Protein AF-A0A2G6ERJ5-F1 (afdb_monomer)

Secondary structure (DSSP, 8-state):
--HHHHHHHHHHHHHS-HHHHHHHHHHHHHS-TT-S-EEEE-HHHHHH-HHHHHHHHH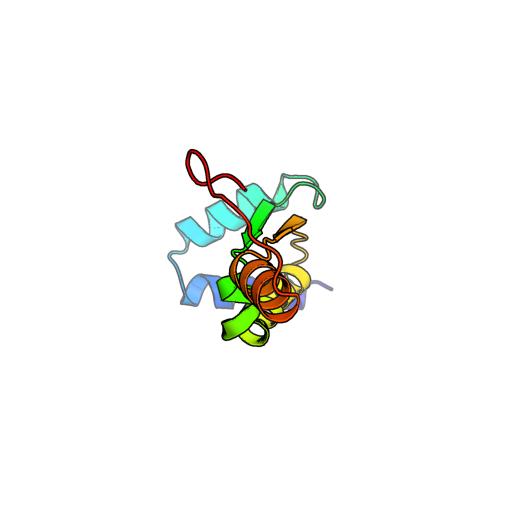HHHHTT--PEEEE--HHHHHHHHHHTT-----BTTB-

pLDDT: mean 81.77, std 14.38, range [44.75, 97.81]

Sequence (95 aa):
MPKRKEIYKELLLQIGSSREVEQYLKVFSAVDRSRFAVIKVGGGVIQHHLQELAAAVTFLHHLGLRPIILHGAGPQVDKALRAANISCEKIDNLR

Foldseek 3Di:
DPVLLVVVLVVVVVVDPNVVSVVLCVVCVPDDLVPQEEAEEELVCCVPPVPVVVVVCVVCVSNSRHYHYHYDNVVVVVVVCVVVVHDDDADPNHD

Nearest PDB structures (foldseek):
  3s6g-assembly1_A  TM=7.396E-01  e=8.013E-07  Maricaulis maris MCS10
  3zzi-assembly1_D  TM=8.668E-01  e=8.284E-06  Saccharomyces cerevisiae
  3zzf-assembly1_A  TM=7.976E-01  e=5.934E-06  Saccharomyces cerevisiae
  3k1p-assembly1_A  TM=2.939E-01  e=7.006E-01  Acinetobacter baylyi ADP1
  6g1d-assembly1_D  TM=3.289E-01  e=3.716E+00  Corynebacterium glutamicum

Mean predicted aligned error: 9.0 Å

Radius of gyration: 18.7 Å; Cα contacts (8 Å, |Δi|>4): 73; chains: 1; bounding box: 34×24×51 Å

Solvent-accessible surface area (backbone atoms only — not comparable to full-atom values): 5711 Å² total; per-residue (Å²): 139,66,72,66,60,54,56,52,50,54,53,45,49,73,76,44,55,66,66,57,48,49,53,51,50,54,59,64,69,73,43,63,60,83,71,65,46,78,46,81,42,57,22,58,47,56,74,75,39,45,66,62,51,50,50,54,55,49,52,36,46,76,74,64,43,48,63,46,77,46,74,52,50,60,61,61,51,56,51,51,33,56,76,69,72,50,87,79,72,70,61,96,89,40,114

Structure (mmCIF, N/CA/C/O backbone):
data_AF-A0A2G6ERJ5-F1
#
_entry.id   AF-A0A2G6ERJ5-F1
#
loop_
_atom_site.group_PDB
_atom_site.id
_atom_site.type_symbol
_atom_site.label_atom_id
_atom_site.label_alt_id
_atom_site.label_comp_id
_atom_site.label_asym_id
_atom_site.label_entity_id
_atom_site.label_seq_id
_atom_site.pdbx_PDB_ins_code
_atom_site.Cartn_x
_atom_site.Cartn_y
_atom_site.Cartn_z
_atom_site.occupancy
_atom_site.B_iso_or_equiv
_atom_site.auth_seq_id
_atom_site.auth_comp_id
_atom_site.auth_asym_id
_atom_site.auth_atom_id
_atom_site.pdbx_PDB_model_num
ATOM 1 N N . MET A 1 1 ? -17.601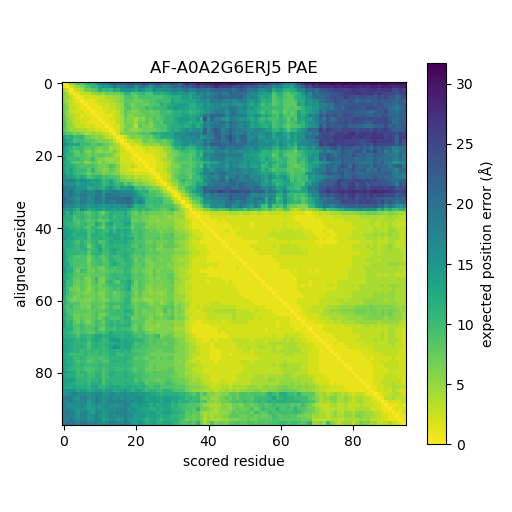 -11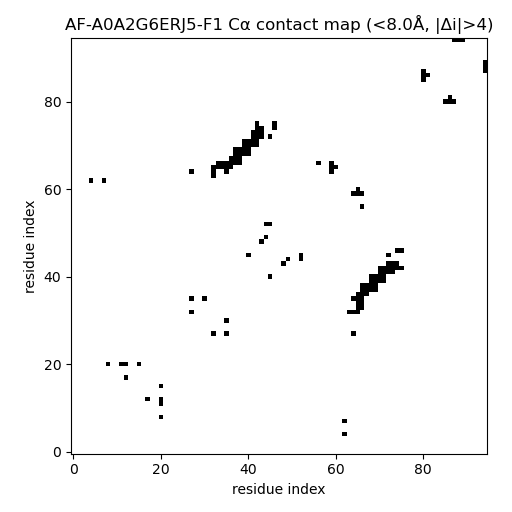.187 21.121 1.00 44.75 1 MET A N 1
ATOM 2 C CA . MET A 1 1 ? -16.341 -10.574 20.630 1.00 44.75 1 MET A CA 1
ATOM 3 C C . MET A 1 1 ? -16.179 -9.083 21.028 1.00 44.75 1 MET A C 1
ATOM 5 O O . MET A 1 1 ? -16.092 -8.258 20.125 1.00 44.75 1 MET A O 1
ATOM 9 N N . PRO A 1 2 ? -16.105 -8.699 22.326 1.00 53.22 2 PRO A N 1
ATOM 10 C CA . PRO A 1 2 ? -15.827 -7.307 22.743 1.00 53.22 2 PRO A CA 1
ATOM 11 C C . PRO A 1 2 ? -14.334 -7.037 23.040 1.00 53.22 2 PRO A C 1
ATOM 13 O O . PRO A 1 2 ? -13.785 -6.058 22.545 1.00 53.22 2 PRO A O 1
ATOM 16 N N . LYS A 1 3 ? -13.641 -7.973 23.712 1.00 56.94 3 LYS A N 1
ATOM 17 C CA . LYS A 1 3 ? -12.262 -7.810 24.226 1.00 56.94 3 LYS A CA 1
ATOM 18 C C . LYS A 1 3 ? -11.195 -7.400 23.200 1.00 56.94 3 LYS A C 1
ATOM 20 O O . LYS A 1 3 ? -10.238 -6.727 23.548 1.00 56.94 3 LYS A O 1
ATOM 25 N N . ARG A 1 4 ? -11.322 -7.801 21.927 1.00 64.75 4 ARG A N 1
ATOM 26 C CA . ARG A 1 4 ? -10.288 -7.498 20.915 1.00 64.75 4 ARG A CA 1
ATOM 27 C C . ARG A 1 4 ? -10.251 -6.022 20.527 1.00 64.75 4 ARG A C 1
ATOM 29 O O . ARG A 1 4 ? -9.171 -5.491 20.319 1.00 64.75 4 ARG A O 1
ATOM 36 N N . LYS A 1 5 ? -11.405 -5.350 20.443 1.00 64.38 5 LYS A N 1
ATOM 37 C CA . LYS A 1 5 ? -11.455 -3.926 20.069 1.00 64.38 5 LYS A CA 1
ATOM 38 C C . LYS A 1 5 ? -10.839 -3.024 21.138 1.00 64.38 5 LYS A C 1
ATOM 40 O O . LYS A 1 5 ? -10.243 -2.016 20.782 1.00 64.38 5 LYS A O 1
ATOM 45 N N . GLU A 1 6 ? -10.968 -3.399 22.407 1.00 68.19 6 GLU A N 1
ATOM 46 C CA . GLU A 1 6 ? -10.347 -2.688 23.530 1.00 68.19 6 GLU A CA 1
ATOM 47 C C . GLU A 1 6 ? -8.822 -2.769 23.462 1.00 68.19 6 GLU A C 1
ATOM 49 O O . GLU A 1 6 ? -8.183 -1.725 23.452 1.00 68.19 6 GLU A O 1
ATOM 54 N N . ILE A 1 7 ? -8.257 -3.965 23.251 1.00 71.38 7 ILE A N 1
ATOM 55 C CA . ILE A 1 7 ? -6.799 -4.158 23.115 1.00 71.38 7 ILE A CA 1
ATOM 56 C C . ILE A 1 7 ? -6.224 -3.297 21.982 1.00 71.38 7 ILE A C 1
ATOM 58 O O . ILE A 1 7 ? -5.183 -2.665 22.128 1.00 71.38 7 ILE A O 1
ATOM 62 N N . TYR A 1 8 ? -6.906 -3.234 20.837 1.00 67.69 8 TYR A N 1
ATOM 63 C CA . TYR A 1 8 ? -6.437 -2.408 19.725 1.00 67.69 8 TYR A CA 1
ATOM 64 C C . TYR A 1 8 ? -6.594 -0.910 19.974 1.00 67.69 8 TYR A C 1
ATOM 66 O O . TYR A 1 8 ? -5.767 -0.129 19.514 1.00 67.69 8 TYR A O 1
ATOM 74 N N . LYS A 1 9 ? -7.643 -0.499 20.690 1.00 68.00 9 LYS A N 1
ATOM 75 C CA . LYS A 1 9 ? -7.818 0.896 21.095 1.00 68.00 9 LYS A CA 1
ATOM 76 C C . LYS A 1 9 ? -6.706 1.312 22.059 1.00 68.00 9 LYS A C 1
ATOM 78 O O . LYS A 1 9 ? -6.130 2.374 21.866 1.00 68.00 9 LYS A O 1
ATOM 83 N N . GLU A 1 10 ? -6.362 0.460 23.020 1.00 69.00 10 GLU A N 1
ATOM 84 C CA . GLU A 1 10 ? -5.214 0.652 23.913 1.00 69.00 10 GLU A CA 1
ATOM 85 C C . GLU A 1 10 ? -3.897 0.742 23.134 1.00 69.00 10 GLU A C 1
ATOM 87 O O . GLU A 1 10 ? -3.115 1.656 23.375 1.00 69.00 10 GLU A O 1
ATOM 92 N N . LEU A 1 11 ? -3.688 -0.125 22.137 1.00 70.75 11 LEU A N 1
ATOM 93 C CA . LEU A 1 11 ? -2.497 -0.077 21.284 1.00 70.75 11 LEU A CA 1
ATOM 94 C C . LEU A 1 11 ? -2.409 1.234 20.484 1.00 70.75 11 LEU A C 1
ATOM 96 O O . LEU A 1 11 ? -1.352 1.845 20.397 1.00 70.75 11 LEU A O 1
ATOM 100 N N . LEU A 1 12 ? -3.524 1.697 19.912 1.00 68.00 12 LEU A N 1
ATOM 101 C CA . LEU A 1 12 ? -3.570 2.953 19.157 1.00 68.00 12 LEU A CA 1
ATOM 102 C C . LEU A 1 12 ? -3.304 4.168 20.057 1.00 68.00 12 LEU A C 1
ATOM 104 O O . LEU A 1 12 ? -2.623 5.099 19.633 1.00 68.00 12 LEU A O 1
ATOM 108 N N . LEU A 1 13 ? -3.783 4.138 21.304 1.00 68.00 13 LEU A N 1
ATOM 109 C CA . LEU A 1 13 ? -3.514 5.170 22.314 1.00 68.00 13 LEU A CA 1
ATOM 110 C C . LEU A 1 13 ? -2.042 5.224 22.750 1.00 68.00 13 LEU A C 1
ATOM 112 O O . LEU A 1 13 ? -1.611 6.246 23.273 1.00 68.00 13 LEU A O 1
ATOM 116 N N . GLN A 1 14 ? -1.264 4.159 22.534 1.00 67.31 14 GLN A N 1
ATOM 117 C CA . GLN A 1 14 ? 0.183 4.172 22.776 1.00 67.31 14 GLN A CA 1
ATOM 118 C C . GLN A 1 14 ? 0.979 4.822 21.634 1.00 67.31 14 GLN A C 1
ATOM 120 O O . GLN A 1 14 ? 2.118 5.227 21.850 1.00 67.31 14 GLN A O 1
ATOM 125 N N . ILE A 1 15 ? 0.404 4.914 20.429 1.00 69.44 15 ILE A N 1
ATOM 126 C CA . ILE A 1 15 ? 1.099 5.379 19.214 1.00 69.44 15 ILE A CA 1
ATOM 127 C C . ILE A 1 15 ? 0.721 6.828 18.861 1.00 69.44 15 ILE A C 1
ATOM 129 O O . ILE A 1 15 ? 1.488 7.520 18.195 1.00 69.44 15 ILE A O 1
ATOM 133 N N . GLY A 1 16 ? -0.442 7.305 19.307 1.00 67.38 16 GLY A N 1
ATOM 134 C CA . GLY A 1 16 ? -0.939 8.647 19.008 1.00 67.38 16 GLY A CA 1
ATOM 135 C C . GLY A 1 16 ? -1.668 9.287 20.182 1.00 67.38 16 GLY A C 1
ATOM 136 O O . GLY A 1 16 ? -1.897 8.670 21.221 1.00 67.38 16 GLY A O 1
ATOM 137 N N . SER A 1 17 ? -2.057 10.549 20.014 1.00 72.50 17 SER A N 1
ATOM 138 C CA . SER A 1 17 ? -2.816 11.254 21.048 1.00 72.50 17 SER A CA 1
ATOM 139 C C . SER A 1 17 ? -4.234 10.686 21.185 1.00 72.50 17 SER A C 1
ATOM 141 O O . SER A 1 17 ? -4.856 10.285 20.197 1.00 72.50 17 SER A O 1
ATOM 143 N N . SER A 1 18 ? -4.809 10.727 22.392 1.00 68.94 18 SER A N 1
ATOM 144 C CA . SER A 1 18 ? -6.189 10.270 22.635 1.00 68.94 18 SER A CA 1
ATOM 145 C C . SER A 1 18 ? -7.208 10.913 21.692 1.00 68.94 18 SER A C 1
ATOM 147 O O . SER A 1 18 ? -8.170 10.267 21.281 1.00 68.94 18 SER A O 1
ATOM 149 N N . ARG A 1 19 ? -6.956 12.164 21.286 1.00 72.50 19 ARG A N 1
ATOM 150 C CA . ARG A 1 19 ? -7.803 12.925 20.366 1.00 72.50 19 ARG A CA 1
ATOM 151 C C . ARG A 1 19 ? -7.759 12.380 18.938 1.00 72.50 19 ARG A C 1
ATOM 153 O O . ARG A 1 19 ? -8.814 12.235 18.331 1.00 72.50 19 ARG A O 1
ATOM 160 N N . GLU A 1 20 ? -6.583 12.037 18.412 1.00 70.75 20 GLU A N 1
ATOM 161 C CA . GLU A 1 20 ? -6.464 11.412 17.084 1.00 70.75 20 GLU A CA 1
ATOM 162 C C . GLU A 1 20 ? -7.124 10.039 17.051 1.00 70.75 20 GLU A C 1
ATOM 164 O O . GLU A 1 20 ? -7.864 9.735 16.116 1.00 70.75 20 GLU A O 1
ATOM 169 N N . VAL A 1 21 ? -6.915 9.229 18.091 1.00 69.69 21 VAL A N 1
ATOM 170 C CA . VAL A 1 21 ? -7.496 7.885 18.178 1.00 69.69 21 VAL A CA 1
ATOM 171 C C . VAL A 1 21 ? -9.019 7.947 18.279 1.00 69.69 21 VAL A C 1
ATOM 173 O O . VAL A 1 21 ? -9.716 7.184 17.608 1.00 69.69 21 VAL A O 1
ATOM 176 N N . GLU A 1 22 ? -9.567 8.870 19.069 1.00 68.50 22 GLU A N 1
ATOM 177 C CA . GLU A 1 22 ? -11.015 9.083 19.134 1.00 68.50 22 GLU A CA 1
ATOM 178 C C . GLU A 1 22 ? -11.587 9.575 17.810 1.00 68.50 22 GLU A C 1
ATOM 180 O O . GLU A 1 22 ? -12.626 9.081 17.375 1.00 68.50 22 GLU A O 1
ATOM 185 N N . GLN A 1 23 ? -10.914 10.508 17.142 1.00 69.19 23 GLN A N 1
ATOM 186 C CA . GLN A 1 23 ? -11.366 11.054 15.868 1.00 69.19 23 GLN A CA 1
ATOM 187 C C . GLN A 1 23 ? -11.329 9.987 14.764 1.00 69.19 23 GLN A C 1
ATOM 189 O O . GLN A 1 23 ? -12.294 9.854 14.010 1.00 69.19 23 GLN A O 1
ATOM 194 N N . TYR A 1 24 ? -10.291 9.146 14.758 1.00 69.31 24 TYR A N 1
ATOM 195 C CA . TYR A 1 24 ? -10.187 7.939 13.940 1.00 69.31 24 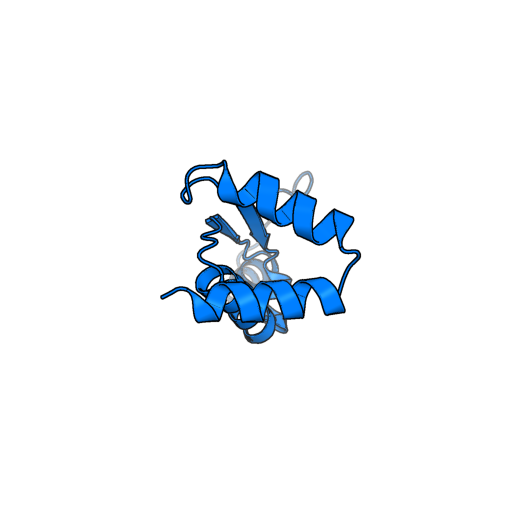TYR A CA 1
ATOM 196 C C . TYR A 1 24 ? -11.389 7.015 14.202 1.00 69.31 24 TYR A C 1
ATOM 198 O O . TYR A 1 24 ? -12.205 6.759 13.318 1.00 69.31 24 TYR A O 1
ATOM 206 N N . LEU A 1 25 ? -11.599 6.588 15.449 1.00 68.12 25 LEU A N 1
ATOM 207 C CA . LEU A 1 25 ? -12.705 5.694 15.807 1.00 68.12 25 LEU A CA 1
ATOM 208 C C . LEU A 1 25 ? -14.092 6.284 15.513 1.00 68.12 25 LEU A C 1
ATOM 210 O O . LEU A 1 25 ? -15.011 5.532 15.188 1.00 68.12 25 LEU A O 1
ATOM 214 N N . LYS A 1 26 ? -14.265 7.605 15.600 1.00 68.12 26 LYS A N 1
ATOM 215 C CA . LYS A 1 26 ? -15.534 8.295 15.333 1.00 68.12 26 LYS A CA 1
ATOM 216 C C . LYS A 1 26 ? -15.879 8.304 13.844 1.00 68.12 26 LYS A C 1
ATOM 218 O O . LYS A 1 26 ? -17.014 8.005 13.486 1.00 68.12 26 LYS A O 1
ATOM 223 N N . VAL A 1 27 ? -14.898 8.556 12.977 1.00 63.34 27 VAL A N 1
ATOM 224 C CA . VAL A 1 27 ? -15.071 8.459 11.517 1.00 63.34 27 VAL A CA 1
ATOM 225 C C . VAL A 1 27 ? -15.352 7.010 11.099 1.00 63.34 27 VAL A C 1
ATOM 227 O O . VAL A 1 27 ? -16.221 6.764 10.267 1.00 63.34 27 VAL A O 1
ATOM 230 N N . PHE A 1 28 ? -14.703 6.027 11.729 1.00 62.47 28 PHE A N 1
ATOM 231 C CA . PHE A 1 28 ? -14.784 4.623 11.301 1.00 62.47 28 PHE A CA 1
ATOM 232 C C . PHE A 1 28 ? -15.850 3.774 12.006 1.00 62.47 28 PHE A C 1
ATOM 234 O O . PHE A 1 28 ? -16.079 2.631 11.614 1.00 62.47 28 PHE A O 1
ATOM 241 N N . SER A 1 29 ? -16.526 4.314 13.023 1.00 61.22 29 SER A N 1
ATOM 242 C CA . SER A 1 29 ? -17.712 3.691 13.631 1.00 61.22 29 SER A CA 1
ATOM 243 C C . SER A 1 29 ? -19.025 4.145 12.990 1.00 61.22 29 SER A C 1
ATOM 245 O O . SER A 1 29 ? -20.006 3.410 13.074 1.00 61.22 29 SER A O 1
ATOM 247 N N . ALA A 1 30 ? -19.041 5.317 12.340 1.00 57.16 30 ALA A N 1
ATOM 248 C CA . ALA A 1 30 ? -20.230 5.907 11.723 1.00 57.16 30 ALA A CA 1
ATOM 249 C C . ALA A 1 30 ? -20.424 5.519 10.246 1.00 57.16 30 ALA A C 1
ATOM 251 O O . ALA A 1 30 ? -21.547 5.535 9.745 1.00 57.16 30 ALA A O 1
ATOM 252 N N . VAL A 1 31 ? -19.343 5.175 9.539 1.00 54.56 31 VAL A N 1
ATOM 253 C CA . VAL A 1 31 ? -19.386 4.818 8.118 1.00 54.56 31 VAL A CA 1
ATOM 254 C C . VAL A 1 31 ? -19.565 3.309 7.976 1.00 54.56 31 VAL A C 1
ATOM 256 O O . VAL A 1 31 ? -18.865 2.521 8.612 1.00 54.56 31 VAL A O 1
ATOM 259 N N . ASP A 1 32 ? -20.520 2.913 7.136 1.00 58.62 32 ASP A N 1
ATOM 260 C CA . ASP A 1 32 ? -20.741 1.524 6.737 1.00 58.62 32 ASP A CA 1
ATOM 261 C C . ASP A 1 32 ? -19.396 0.854 6.401 1.00 58.62 32 ASP A C 1
ATOM 263 O O . ASP A 1 32 ? -18.588 1.421 5.658 1.00 58.62 32 ASP A O 1
ATOM 267 N N . ARG A 1 33 ? -19.116 -0.326 6.975 1.00 57.59 33 ARG A N 1
ATOM 268 C CA . ARG A 1 33 ? -17.774 -0.961 6.975 1.00 57.59 33 ARG A CA 1
ATOM 269 C C . ARG A 1 33 ? -17.205 -1.205 5.569 1.00 57.59 33 ARG A C 1
ATOM 271 O O . ARG A 1 33 ? -16.032 -1.547 5.435 1.00 57.59 33 ARG A O 1
ATOM 278 N N . SER A 1 34 ? -18.040 -1.058 4.543 1.00 55.38 34 SER A N 1
ATOM 279 C CA . SER A 1 34 ? -17.728 -1.137 3.118 1.00 55.38 34 SER A CA 1
ATOM 280 C C . SER A 1 34 ? -17.028 0.103 2.537 1.00 55.38 34 SER A C 1
ATOM 282 O O . SER A 1 34 ? -16.421 -0.010 1.477 1.00 55.38 34 SER A O 1
ATOM 284 N N . ARG A 1 35 ? -17.069 1.274 3.193 1.00 65.00 35 ARG A N 1
ATOM 285 C CA . ARG A 1 35 ? -16.495 2.544 2.688 1.00 65.00 35 ARG A CA 1
ATOM 286 C C . ARG A 1 35 ? -15.429 3.122 3.625 1.00 65.00 35 ARG A C 1
ATOM 288 O O . ARG A 1 35 ? -15.437 4.307 3.932 1.00 65.00 35 ARG A O 1
ATOM 295 N N . PHE A 1 36 ? -14.525 2.267 4.102 1.00 72.31 36 PHE A N 1
ATOM 296 C CA . PHE A 1 36 ? -13.465 2.651 5.040 1.00 72.31 36 PHE A CA 1
ATOM 297 C C . PHE A 1 36 ? -12.372 3.517 4.388 1.00 72.31 36 PHE A C 1
ATOM 299 O O . PHE A 1 36 ? -12.119 4.631 4.835 1.00 72.31 36 PHE A O 1
ATOM 306 N N . ALA A 1 37 ? -11.714 3.000 3.347 1.00 83.19 37 ALA A N 1
ATOM 307 C CA . ALA A 1 37 ? -10.625 3.685 2.654 1.00 83.19 37 ALA A CA 1
ATOM 308 C C . ALA A 1 37 ? -10.343 3.043 1.290 1.00 83.19 37 ALA A C 1
ATOM 310 O O . ALA A 1 37 ? -10.551 1.840 1.109 1.00 83.19 37 ALA A O 1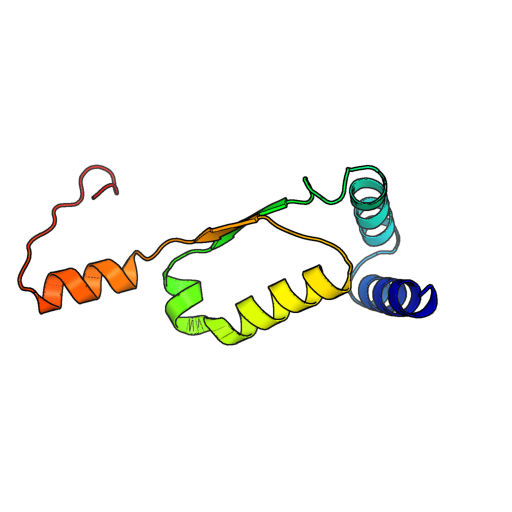
ATOM 311 N N . VAL A 1 38 ? -9.788 3.836 0.370 1.00 90.56 38 VAL A N 1
ATOM 312 C CA . VAL A 1 38 ? -9.093 3.346 -0.827 1.00 90.56 38 VAL A CA 1
ATOM 313 C C . VAL A 1 38 ? -7.606 3.622 -0.641 1.00 90.56 38 VAL A C 1
ATOM 315 O O . VAL A 1 38 ? -7.213 4.770 -0.447 1.00 90.56 38 VAL A O 1
ATOM 318 N N . ILE A 1 39 ? -6.775 2.581 -0.685 1.00 92.56 39 ILE A N 1
ATOM 319 C CA . ILE A 1 39 ? -5.328 2.695 -0.472 1.00 92.56 39 ILE A CA 1
ATOM 320 C C . ILE A 1 39 ? -4.615 2.387 -1.785 1.00 92.56 39 ILE A C 1
ATOM 322 O O . ILE A 1 39 ? -4.653 1.255 -2.274 1.00 92.56 39 ILE A O 1
ATOM 326 N N . LYS A 1 40 ? -3.945 3.395 -2.355 1.00 96.00 40 LYS A N 1
ATOM 327 C CA . LYS A 1 40 ? -3.097 3.216 -3.535 1.00 96.00 40 LYS A CA 1
ATOM 328 C C . LYS A 1 40 ? -1.701 2.758 -3.124 1.00 96.00 40 LYS A C 1
ATOM 330 O O . LYS A 1 40 ? -0.989 3.467 -2.426 1.00 96.00 40 LYS A O 1
ATOM 335 N N . VAL A 1 41 ? -1.274 1.616 -3.650 1.00 96.88 41 VAL A N 1
ATOM 336 C CA . VAL A 1 41 ? 0.057 1.045 -3.422 1.00 96.88 41 VAL A CA 1
ATOM 337 C C . VAL A 1 41 ? 0.886 1.107 -4.705 1.00 96.88 41 VAL A C 1
ATOM 339 O O . VAL A 1 41 ? 0.431 0.698 -5.778 1.00 96.88 41 VAL A O 1
ATOM 342 N N . GLY A 1 42 ? 2.103 1.643 -4.631 1.00 96.00 42 GLY A N 1
ATOM 343 C CA . GLY A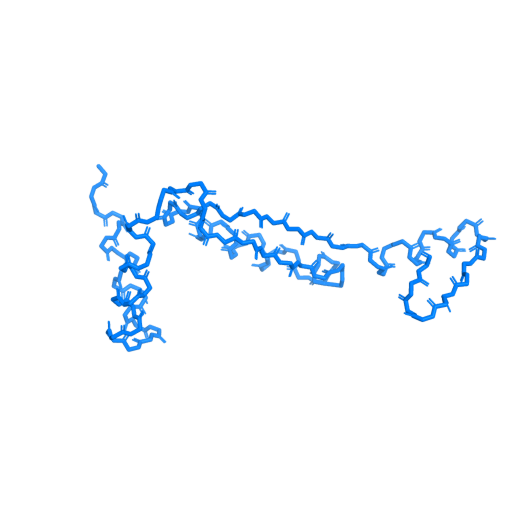 1 42 ? 3.044 1.656 -5.757 1.00 96.00 42 GLY A CA 1
ATOM 344 C C . GLY A 1 42 ? 3.616 0.264 -6.050 1.00 96.00 42 GLY A C 1
ATOM 345 O O . GLY A 1 42 ? 3.811 -0.534 -5.139 1.00 96.00 42 GLY A O 1
ATOM 346 N N . GLY A 1 43 ? 3.938 -0.028 -7.316 1.00 96.25 43 GLY A N 1
ATOM 347 C CA . GLY A 1 43 ? 4.504 -1.334 -7.697 1.00 96.25 43 GLY A CA 1
ATOM 348 C C . GLY A 1 43 ? 5.843 -1.645 -7.019 1.00 96.25 43 GLY A C 1
ATOM 349 O O . GLY A 1 43 ? 6.094 -2.796 -6.676 1.00 96.25 43 GLY A O 1
ATOM 350 N N . GLY A 1 44 ? 6.657 -0.620 -6.739 1.00 96.88 44 GLY A N 1
ATOM 351 C CA . GLY A 1 44 ? 7.904 -0.774 -5.985 1.00 96.88 44 GLY A CA 1
ATOM 352 C C . GLY A 1 44 ? 7.682 -1.266 -4.552 1.00 96.88 44 GLY A C 1
ATOM 353 O O . GLY A 1 44 ? 8.414 -2.135 -4.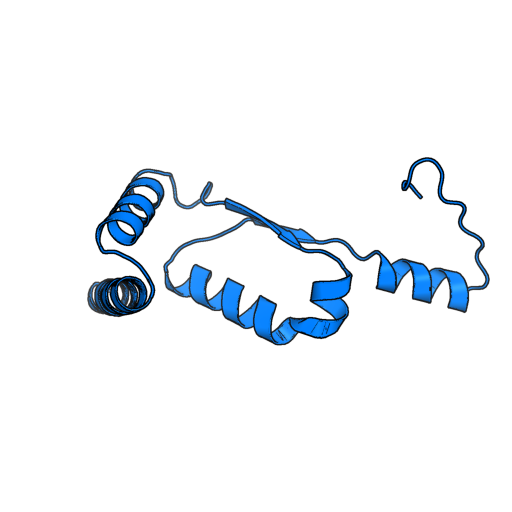093 1.00 96.88 44 GLY A O 1
ATOM 354 N N . VAL A 1 45 ? 6.623 -0.804 -3.877 1.00 96.94 45 VAL A N 1
ATOM 355 C CA . VAL A 1 45 ? 6.277 -1.274 -2.523 1.00 96.94 45 VAL A CA 1
ATOM 356 C C . VAL A 1 45 ? 5.927 -2.758 -2.550 1.00 96.94 45 VAL A C 1
ATOM 358 O O . VAL A 1 45 ? 6.411 -3.512 -1.719 1.00 96.94 45 VAL A O 1
ATOM 361 N N . ILE A 1 46 ? 5.159 -3.206 -3.546 1.00 95.94 46 ILE A N 1
ATOM 362 C CA . ILE A 1 46 ? 4.863 -4.637 -3.716 1.00 95.94 46 ILE A CA 1
ATOM 363 C C . ILE A 1 46 ? 6.131 -5.445 -3.982 1.00 95.94 46 ILE A C 1
ATOM 365 O O . ILE A 1 46 ? 6.256 -6.560 -3.494 1.00 95.94 46 ILE A O 1
ATOM 369 N N . GLN A 1 47 ? 7.068 -4.908 -4.762 1.00 96.38 47 GLN A N 1
ATOM 370 C CA . GLN A 1 47 ? 8.292 -5.628 -5.098 1.00 96.38 47 GLN A CA 1
ATOM 371 C C . GLN A 1 47 ? 9.251 -5.761 -3.906 1.00 96.38 47 GLN A C 1
ATOM 373 O O . GLN A 1 47 ? 9.928 -6.780 -3.798 1.00 96.38 47 GLN A O 1
ATOM 378 N N . HIS A 1 48 ? 9.330 -4.745 -3.043 1.00 97.56 48 HIS A N 1
ATOM 379 C CA . HIS A 1 48 ? 10.376 -4.649 -2.019 1.00 97.56 48 HIS A CA 1
ATOM 380 C C . HIS A 1 48 ? 9.878 -4.806 -0.576 1.00 97.56 48 HIS A C 1
ATOM 382 O O . HIS A 1 48 ? 10.675 -5.153 0.285 1.00 97.56 48 HIS A O 1
ATOM 388 N N . HIS A 1 49 ? 8.586 -4.589 -0.314 1.00 96.88 49 HIS A N 1
ATOM 389 C CA . HIS A 1 49 ? 8.005 -4.512 1.035 1.00 96.88 49 HIS A CA 1
ATOM 390 C C . HIS A 1 49 ? 6.665 -5.255 1.139 1.00 96.88 49 HIS A C 1
ATOM 392 O O . HIS A 1 49 ? 5.707 -4.796 1.770 1.00 96.88 49 HIS A O 1
ATOM 398 N N . LEU A 1 50 ? 6.545 -6.389 0.442 1.00 96.56 50 LEU A N 1
ATOM 399 C CA . LEU A 1 50 ? 5.292 -7.143 0.385 1.00 96.56 50 LEU A CA 1
ATOM 400 C C . LEU A 1 50 ? 4.845 -7.634 1.767 1.00 96.56 50 LEU A C 1
ATOM 402 O O . LEU A 1 50 ? 3.649 -7.629 2.054 1.00 96.56 50 LEU A O 1
ATOM 406 N N . GLN A 1 51 ? 5.789 -8.054 2.612 1.00 96.75 51 GLN A N 1
ATOM 407 C CA . GLN A 1 51 ? 5.475 -8.618 3.925 1.00 96.75 51 GLN A CA 1
ATOM 408 C C . GLN A 1 51 ? 4.966 -7.545 4.885 1.00 96.75 51 GLN A C 1
ATOM 410 O O . GLN A 1 51 ? 3.958 -7.740 5.559 1.00 96.75 51 GLN A O 1
ATOM 415 N N . GLU A 1 52 ? 5.602 -6.378 4.890 1.00 96.38 52 GLU A N 1
ATOM 416 C CA . GLU A 1 52 ? 5.197 -5.225 5.684 1.00 96.38 52 GLU A CA 1
ATOM 417 C C . GLU A 1 52 ? 3.826 -4.710 5.235 1.00 96.38 52 GLU A C 1
ATOM 419 O O . GLU A 1 52 ? 2.954 -4.447 6.066 1.00 96.38 52 GLU A O 1
ATOM 424 N N . LEU A 1 53 ? 3.590 -4.644 3.919 1.00 95.56 53 LEU A N 1
ATOM 425 C CA . LEU A 1 53 ? 2.284 -4.294 3.365 1.00 95.56 53 LEU A CA 1
ATOM 426 C C . LEU A 1 53 ? 1.201 -5.297 3.789 1.00 95.56 53 LEU A C 1
ATOM 428 O O . LEU A 1 53 ? 0.123 -4.893 4.227 1.00 95.56 53 LEU A O 1
ATOM 432 N N . ALA A 1 54 ? 1.475 -6.598 3.676 1.00 95.75 54 ALA A N 1
ATOM 433 C CA . ALA A 1 54 ? 0.537 -7.646 4.065 1.00 95.75 54 ALA A CA 1
ATOM 434 C C . ALA A 1 54 ? 0.226 -7.596 5.567 1.00 95.75 54 ALA A C 1
ATOM 436 O O . ALA A 1 54 ? -0.941 -7.710 5.953 1.00 95.75 54 ALA A O 1
ATOM 437 N N . ALA A 1 55 ? 1.237 -7.364 6.408 1.00 93.38 55 ALA A N 1
ATOM 438 C CA . ALA A 1 55 ? 1.070 -7.194 7.846 1.00 93.38 55 ALA A CA 1
ATOM 439 C C . ALA A 1 55 ? 0.185 -5.980 8.170 1.00 93.38 55 ALA A C 1
ATOM 441 O O . ALA A 1 55 ? -0.762 -6.105 8.949 1.00 93.38 55 ALA A O 1
ATOM 442 N N . ALA A 1 56 ? 0.415 -4.836 7.518 1.00 90.25 56 ALA A N 1
ATOM 443 C CA . ALA A 1 56 ? -0.393 -3.632 7.705 1.00 90.25 56 ALA A CA 1
ATOM 444 C C . ALA A 1 56 ? -1.859 -3.832 7.276 1.00 90.25 56 ALA A C 1
ATOM 446 O O . ALA A 1 56 ? -2.781 -3.480 8.014 1.00 90.25 56 ALA A O 1
ATOM 447 N N . VAL A 1 57 ? -2.104 -4.453 6.116 1.00 91.44 57 VAL A N 1
ATOM 448 C CA . VAL A 1 57 ? -3.472 -4.758 5.650 1.00 91.44 57 VAL A CA 1
ATOM 449 C C . VAL A 1 57 ? -4.160 -5.756 6.583 1.00 91.44 57 VAL A C 1
ATOM 451 O O . VAL A 1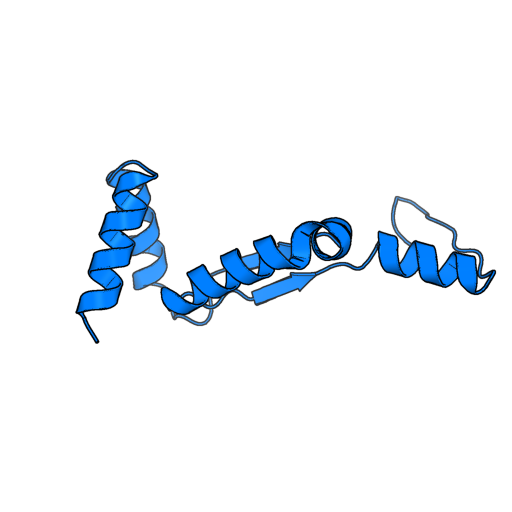 57 ? -5.333 -5.595 6.926 1.00 91.44 57 VAL A O 1
ATOM 454 N N . THR A 1 58 ? -3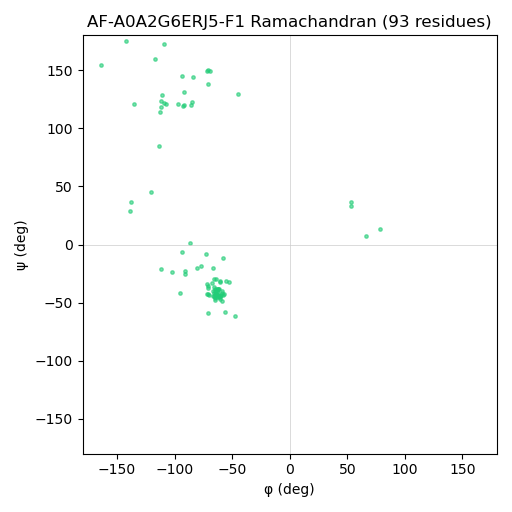.422 -6.759 7.053 1.00 89.31 58 THR A N 1
ATOM 455 C CA . THR A 1 58 ? -3.916 -7.749 8.014 1.00 89.31 58 THR A CA 1
ATOM 456 C C . THR A 1 58 ? -4.279 -7.100 9.346 1.00 89.31 58 THR A C 1
ATOM 458 O O . THR A 1 58 ? -5.304 -7.440 9.937 1.00 89.31 58 THR A O 1
ATOM 461 N N . PHE A 1 59 ? -3.489 -6.137 9.817 1.00 83.19 59 PHE A N 1
ATOM 462 C CA . PHE A 1 59 ? -3.808 -5.364 11.013 1.00 83.19 59 PHE A CA 1
ATOM 463 C C . PHE A 1 59 ? -5.147 -4.630 10.858 1.00 83.19 59 PHE A C 1
ATOM 465 O O . PHE A 1 59 ? -6.033 -4.804 11.694 1.00 83.19 59 PHE A O 1
ATOM 472 N N . LEU A 1 60 ? -5.359 -3.921 9.742 1.00 82.50 60 LEU A N 1
ATOM 473 C CA . LEU A 1 60 ? -6.637 -3.259 9.445 1.00 82.50 60 LEU A CA 1
ATOM 474 C C . LEU A 1 60 ? -7.809 -4.254 9.423 1.00 82.50 60 LEU A C 1
ATOM 476 O O . LEU A 1 60 ? -8.848 -4.004 10.041 1.00 82.50 60 LEU A O 1
ATOM 480 N N . HIS A 1 61 ? -7.624 -5.421 8.802 1.00 83.00 61 HIS A N 1
ATOM 481 C CA . HIS A 1 61 ? -8.640 -6.472 8.778 1.00 83.00 61 HIS A CA 1
ATOM 482 C C . HIS A 1 61 ? -9.031 -6.942 10.191 1.00 83.00 61 HIS A C 1
ATOM 484 O O . HIS A 1 61 ? -10.219 -7.104 10.481 1.00 83.00 61 HIS A O 1
ATOM 490 N N . HIS A 1 62 ? -8.063 -7.105 11.101 1.00 79.38 62 HIS A N 1
ATOM 491 C CA . HIS A 1 62 ? -8.331 -7.471 12.497 1.00 79.38 62 HIS A CA 1
ATOM 492 C C . HIS A 1 62 ? -9.095 -6.388 13.274 1.00 79.38 62 HIS A C 1
ATOM 494 O O . HIS A 1 62 ? -9.896 -6.720 14.152 1.00 79.38 62 HIS A O 1
ATOM 500 N N . LEU A 1 63 ? -8.922 -5.113 12.910 1.00 74.12 63 LEU A N 1
ATOM 501 C CA . LEU A 1 63 ? -9.725 -3.997 13.427 1.00 74.12 63 LEU A CA 1
ATOM 502 C C . LEU A 1 63 ? -11.161 -3.982 12.874 1.00 74.12 63 LEU A C 1
ATOM 504 O O . LEU A 1 63 ? -12.006 -3.215 13.340 1.00 74.12 63 LEU A O 1
ATOM 508 N N . GLY A 1 64 ? -11.463 -4.845 11.901 1.00 75.06 64 GLY A N 1
ATOM 509 C CA . GLY A 1 64 ? -12.723 -4.847 11.163 1.00 75.06 64 GLY A CA 1
ATOM 510 C C . GLY A 1 64 ? -12.792 -3.763 10.086 1.00 75.06 64 GLY A C 1
ATOM 511 O O . GLY A 1 64 ? -13.879 -3.505 9.567 1.00 75.06 64 GLY A O 1
ATOM 512 N N . LEU A 1 65 ? -11.654 -3.145 9.759 1.00 78.12 65 LEU A N 1
ATOM 513 C CA . LEU A 1 65 ? -11.508 -2.129 8.726 1.00 78.12 65 LEU A CA 1
ATOM 514 C C . LEU A 1 65 ? -11.137 -2.835 7.422 1.00 78.12 65 LEU A C 1
ATOM 516 O O . LEU A 1 65 ? -10.139 -3.550 7.343 1.00 78.12 65 LEU A O 1
ATOM 520 N N . ARG A 1 66 ? -11.977 -2.682 6.399 1.00 83.12 66 ARG A N 1
ATOM 521 C CA . ARG A 1 66 ? -11.834 -3.383 5.118 1.00 83.12 66 ARG A CA 1
ATOM 522 C C . ARG A 1 66 ? -11.518 -2.368 4.020 1.00 83.12 66 ARG A C 1
ATOM 524 O O . ARG A 1 66 ? -12.447 -1.864 3.392 1.00 83.12 66 ARG A O 1
ATOM 531 N N . PRO A 1 67 ? -10.239 -1.997 3.828 1.00 86.50 67 PRO A N 1
ATOM 532 C CA . PRO A 1 67 ? -9.864 -1.080 2.761 1.00 86.50 67 PRO A CA 1
ATOM 533 C C . PRO A 1 67 ? -9.980 -1.750 1.389 1.00 86.50 67 PRO A C 1
ATOM 535 O O . PRO A 1 67 ? -9.743 -2.950 1.245 1.00 86.50 67 PRO A O 1
ATOM 538 N N . ILE A 1 68 ? -10.266 -0.948 0.367 1.00 90.88 68 ILE A N 1
ATOM 539 C CA . ILE A 1 68 ? -10.069 -1.331 -1.031 1.00 90.88 68 ILE A CA 1
ATOM 540 C C . ILE A 1 68 ? -8.615 -1.008 -1.384 1.00 90.88 68 ILE A C 1
ATOM 542 O O . ILE A 1 68 ? -8.192 0.145 -1.292 1.00 90.88 68 ILE A O 1
ATOM 546 N N . ILE A 1 69 ? -7.837 -2.016 -1.777 1.00 93.62 69 ILE A N 1
ATOM 547 C CA . ILE A 1 69 ? -6.433 -1.834 -2.160 1.00 93.62 69 ILE A CA 1
ATOM 548 C C . ILE A 1 69 ? -6.331 -1.732 -3.680 1.00 93.62 69 ILE A C 1
ATOM 550 O O . ILE A 1 69 ? -6.685 -2.666 -4.395 1.00 93.62 69 ILE A O 1
ATOM 554 N N . LEU A 1 70 ? -5.798 -0.615 -4.173 1.00 96.12 70 LEU A N 1
ATOM 555 C CA . LEU A 1 70 ? -5.463 -0.421 -5.581 1.00 96.12 70 LEU A CA 1
ATOM 556 C C . LEU A 1 70 ? -3.945 -0.460 -5.735 1.00 96.12 70 LEU A C 1
ATOM 558 O O . LEU A 1 70 ? -3.246 0.389 -5.187 1.00 96.12 70 LEU A O 1
ATOM 562 N N . HIS A 1 71 ? -3.393 -1.367 -6.536 1.00 96.50 71 HIS A N 1
ATOM 563 C CA . HIS A 1 71 ? -1.942 -1.441 -6.712 1.00 96.50 71 HIS A CA 1
ATOM 564 C C . HIS A 1 71 ? -1.478 -1.162 -8.139 1.00 96.50 71 HIS A C 1
ATOM 566 O O . HIS A 1 71 ? -2.258 -1.123 -9.079 1.00 96.50 71 HIS A O 1
ATOM 572 N N . GLY A 1 72 ? -0.201 -0.805 -8.267 1.00 94.88 72 GLY A N 1
ATOM 573 C CA . GLY A 1 72 ? 0.478 -0.654 -9.548 1.00 94.88 72 GLY A CA 1
ATOM 574 C C . GLY A 1 72 ? 1.486 -1.779 -9.730 1.00 94.88 72 GLY A C 1
ATOM 575 O O . GLY A 1 72 ? 1.748 -2.535 -8.796 1.00 94.88 72 GLY A O 1
ATOM 576 N N . ALA A 1 73 ? 2.075 -1.857 -10.917 1.00 95.88 73 ALA A N 1
ATOM 577 C CA . ALA A 1 73 ? 3.099 -2.848 -11.247 1.00 95.88 73 ALA A CA 1
ATOM 578 C C . ALA A 1 73 ? 4.238 -2.237 -12.084 1.00 95.88 73 ALA A C 1
ATOM 580 O O . ALA A 1 73 ? 4.828 -2.907 -12.921 1.00 95.88 73 ALA A O 1
ATOM 581 N N . GLY A 1 74 ? 4.512 -0.936 -11.911 1.00 93.94 74 GLY A N 1
ATOM 582 C CA . GLY A 1 74 ? 5.433 -0.168 -12.759 1.00 93.94 74 GLY A CA 1
ATOM 583 C C . GLY A 1 74 ? 6.782 -0.865 -13.000 1.00 93.94 74 GLY A C 1
ATOM 584 O O . GLY A 1 74 ? 7.052 -1.199 -14.155 1.00 93.94 74 GLY A O 1
ATOM 585 N N . PRO A 1 75 ? 7.580 -1.132 -11.946 1.00 94.81 75 PRO A N 1
ATOM 586 C CA . PRO A 1 75 ? 8.871 -1.814 -12.066 1.00 94.81 75 PRO A CA 1
ATOM 587 C C . PRO A 1 75 ? 8.781 -3.246 -12.613 1.00 94.81 75 PRO A C 1
ATOM 589 O O . PRO A 1 75 ? 9.629 -3.655 -13.406 1.00 94.81 75 PRO A O 1
ATOM 592 N N . GLN A 1 76 ? 7.748 -4.000 -12.222 1.00 95.81 76 GLN A N 1
ATOM 593 C CA . GLN A 1 76 ? 7.527 -5.378 -12.668 1.00 95.81 76 GLN A CA 1
ATOM 594 C C . GLN A 1 76 ? 7.241 -5.438 -14.172 1.00 95.81 76 GLN A C 1
ATOM 596 O O . GLN A 1 76 ? 7.843 -6.239 -14.884 1.00 95.81 76 GLN A O 1
ATOM 601 N N . VAL A 1 77 ? 6.369 -4.550 -14.657 1.00 95.62 77 VAL A N 1
ATOM 602 C CA . VAL A 1 77 ? 6.038 -4.410 -16.080 1.00 95.62 77 VAL A CA 1
ATOM 603 C C . VAL A 1 77 ? 7.264 -3.948 -16.864 1.00 95.62 77 VAL A C 1
ATOM 605 O O . VAL A 1 77 ? 7.593 -4.559 -17.873 1.00 95.62 77 VAL A O 1
ATOM 608 N N . ASP A 1 78 ? 8.004 -2.948 -16.368 1.00 93.50 78 ASP A N 1
ATOM 609 C CA . ASP A 1 78 ? 9.241 -2.486 -17.016 1.00 93.50 78 ASP A CA 1
ATOM 610 C C . ASP A 1 78 ? 10.279 -3.618 -17.143 1.00 93.50 78 ASP A C 1
ATOM 612 O O . ASP A 1 78 ? 10.952 -3.737 -18.167 1.00 93.50 78 ASP A O 1
ATOM 616 N N . LYS A 1 79 ? 10.414 -4.475 -16.120 1.00 95.38 79 LYS A N 1
ATOM 617 C CA . LYS A 1 79 ? 11.310 -5.642 -16.161 1.00 95.38 79 LYS A CA 1
ATOM 618 C C . LYS A 1 79 ? 10.844 -6.684 -17.183 1.00 95.38 79 LYS A C 1
ATOM 620 O O . LYS A 1 79 ? 11.678 -7.205 -17.919 1.00 95.38 79 LYS A O 1
ATOM 625 N N . ALA A 1 80 ? 9.546 -6.980 -17.225 1.00 96.62 80 ALA A N 1
ATOM 626 C CA . ALA A 1 80 ? 8.975 -7.957 -18.149 1.00 96.62 80 ALA A CA 1
ATOM 627 C C . ALA A 1 80 ? 9.102 -7.510 -19.615 1.00 96.62 80 ALA A C 1
ATOM 629 O O . ALA A 1 80 ? 9.532 -8.298 -20.452 1.00 96.62 80 ALA A O 1
ATOM 630 N N . LEU A 1 81 ? 8.815 -6.237 -19.910 1.00 96.75 81 LEU A N 1
ATOM 631 C CA . LEU A 1 81 ? 8.956 -5.667 -21.254 1.00 96.75 81 LEU A CA 1
ATOM 632 C C . LEU A 1 81 ? 10.402 -5.745 -21.754 1.00 96.75 81 LEU A C 1
ATOM 634 O O . LEU A 1 81 ? 10.638 -6.209 -22.867 1.00 96.75 81 LEU A O 1
ATOM 638 N N . ARG A 1 82 ? 11.380 -5.391 -20.904 1.00 95.19 82 ARG A N 1
ATOM 639 C CA . ARG A 1 82 ? 12.807 -5.535 -21.242 1.00 95.19 82 ARG A CA 1
ATOM 640 C C . ARG A 1 82 ? 13.201 -6.985 -21.514 1.00 95.19 82 ARG A C 1
ATOM 642 O O . ARG A 1 82 ? 13.907 -7.237 -22.479 1.00 95.19 82 ARG A O 1
ATOM 649 N N . ALA A 1 83 ? 12.747 -7.932 -20.691 1.00 97.31 83 ALA A N 1
ATOM 650 C CA . ALA A 1 83 ? 13.056 -9.352 -20.881 1.00 97.31 83 ALA A CA 1
ATOM 651 C C . ALA A 1 83 ? 12.465 -9.921 -22.184 1.00 97.31 83 ALA A C 1
ATOM 653 O O . ALA A 1 83 ? 13.042 -10.827 -22.776 1.00 97.31 83 ALA A O 1
ATOM 654 N N . ALA A 1 84 ? 11.338 -9.369 -22.638 1.00 97.81 84 ALA A N 1
ATOM 655 C CA . ALA A 1 84 ? 10.703 -9.717 -23.904 1.00 97.81 84 ALA A CA 1
ATOM 656 C C . ALA A 1 84 ? 11.250 -8.924 -25.109 1.00 97.81 84 ALA A C 1
ATOM 658 O O . ALA A 1 84 ? 10.758 -9.112 -26.218 1.00 97.81 84 ALA A O 1
ATOM 659 N N . ASN A 1 85 ? 12.237 -8.037 -24.913 1.00 96.88 85 ASN A N 1
ATOM 660 C CA . ASN A 1 85 ? 12.728 -7.090 -25.924 1.00 96.88 85 ASN A CA 1
ATOM 661 C C . ASN A 1 85 ? 11.616 -6.229 -26.561 1.00 96.88 85 ASN A C 1
ATOM 663 O O . ASN A 1 85 ? 11.693 -5.864 -27.732 1.00 96.88 85 ASN A O 1
ATOM 667 N N . ILE A 1 86 ? 10.583 -5.885 -25.787 1.00 96.88 86 ILE A N 1
ATOM 668 C CA . ILE A 1 86 ? 9.498 -5.000 -26.221 1.00 96.88 86 ILE A CA 1
ATOM 669 C C . ILE A 1 86 ? 9.851 -3.568 -25.814 1.00 96.88 86 ILE A C 1
ATOM 671 O O . ILE A 1 86 ? 9.998 -3.265 -24.627 1.00 96.88 86 ILE A O 1
ATOM 675 N N . SER A 1 87 ? 9.968 -2.673 -26.796 1.00 91.25 87 SER A N 1
ATOM 676 C CA . SER A 1 87 ? 10.127 -1.239 -26.548 1.00 91.25 87 SER A CA 1
ATOM 677 C C . SER A 1 87 ? 8.828 -0.640 -26.016 1.00 91.25 87 SER A C 1
ATOM 679 O O . SER A 1 87 ? 7.752 -0.924 -26.538 1.00 91.25 87 SER A O 1
ATOM 681 N N . CYS A 1 88 ? 8.927 0.234 -25.019 1.00 88.50 88 CYS A N 1
ATOM 682 C CA . CYS A 1 88 ? 7.795 1.007 -24.530 1.00 88.50 88 CYS A CA 1
ATOM 683 C C . CYS A 1 88 ? 8.222 2.457 -24.324 1.00 88.50 88 CYS A C 1
ATOM 685 O O . CYS A 1 88 ? 9.156 2.737 -23.568 1.00 88.50 88 CYS A O 1
ATOM 687 N N . GLU A 1 89 ? 7.546 3.355 -25.028 1.00 91.19 89 GLU A N 1
ATOM 688 C CA . GLU A 1 89 ? 7.724 4.792 -24.890 1.00 91.19 89 GLU A CA 1
ATOM 689 C C . GLU A 1 89 ? 6.874 5.306 -23.726 1.00 91.19 89 GLU A C 1
ATOM 691 O O . GLU A 1 89 ? 5.788 4.792 -23.464 1.00 91.19 89 GLU A O 1
ATOM 696 N N . LYS A 1 90 ? 7.388 6.303 -23.001 1.00 89.94 90 LYS A N 1
ATOM 697 C CA . LYS A 1 90 ? 6.614 7.020 -21.990 1.00 89.94 90 LYS A CA 1
ATOM 698 C C . LYS A 1 90 ? 6.390 8.445 -22.466 1.00 89.94 90 LYS A C 1
ATOM 700 O O . LYS A 1 90 ? 7.361 9.183 -22.612 1.00 89.94 90 LYS A O 1
ATOM 705 N N . ILE A 1 91 ? 5.132 8.827 -22.646 1.00 94.44 91 ILE A N 1
ATOM 706 C CA . ILE A 1 91 ? 4.719 10.187 -23.007 1.00 94.44 91 ILE A CA 1
ATOM 707 C C . ILE A 1 91 ? 3.992 10.761 -21.793 1.00 94.44 91 ILE A C 1
ATOM 709 O O . ILE A 1 91 ? 3.075 10.137 -21.266 1.00 94.44 91 ILE A O 1
ATOM 713 N N . ASP A 1 92 ? 4.452 11.902 -21.279 1.00 93.19 92 ASP A N 1
ATOM 714 C CA . ASP A 1 92 ? 3.873 12.558 -20.095 1.00 93.19 92 ASP A CA 1
ATOM 715 C C . ASP A 1 92 ? 3.740 11.643 -18.858 1.00 93.19 92 ASP A C 1
ATOM 717 O O . ASP A 1 92 ? 2.799 11.739 -18.072 1.00 93.19 92 ASP A O 1
ATOM 721 N N . ASN A 1 93 ? 4.717 10.751 -18.660 1.00 84.44 93 ASN A N 1
ATOM 722 C CA . ASN A 1 93 ? 4.750 9.719 -17.609 1.00 84.44 93 ASN A CA 1
ATOM 723 C C . ASN A 1 93 ? 3.685 8.613 -17.725 1.00 84.44 93 ASN A C 1
ATOM 725 O O . ASN A 1 93 ? 3.597 7.756 -16.838 1.00 84.44 93 ASN A O 1
ATOM 729 N N . LEU A 1 94 ? 2.926 8.580 -18.817 1.00 88.12 94 LEU A N 1
ATOM 730 C CA . LEU A 1 94 ? 2.050 7.476 -19.188 1.00 88.12 94 LEU A CA 1
ATOM 731 C C . LEU A 1 94 ? 2.800 6.527 -20.129 1.00 88.12 94 LEU A C 1
ATOM 733 O O . LEU A 1 94 ? 3.650 6.964 -20.900 1.00 88.12 94 LEU A O 1
ATOM 737 N N . ARG A 1 95 ? 2.519 5.229 -20.014 1.00 85.50 95 ARG A N 1
ATOM 738 C CA . ARG A 1 95 ? 2.891 4.225 -21.021 1.00 85.50 95 ARG A CA 1
ATOM 739 C C . ARG A 1 95 ? 1.695 3.960 -21.914 1.00 85.50 95 ARG A C 1
ATOM 741 O O . ARG A 1 95 ? 0.573 4.010 -21.357 1.00 85.50 95 ARG A O 1
#